Protein AF-A0A3A2Z175-F1 (afdb_monomer_lite)

InterPro domains:
  IPR036188 FAD/NAD(P)-binding domain superfamily [G3DSA:3.50.50.60] (1-99)
  IPR036188 FAD/NAD(P)-binding domain superfamily [SSF51905] (9-89)

Sequence (99 aa):
MDKHAKDWLFHQAPPDAEGRPEIDRSELRKILIEAVEPQNLKWDHHVSRITPRADGKYEVHFVNHGAFAVGDLIVGADGTWSKVRPLLTNTQPVYTGLT

Secondary structure (DSSP, 8-state):
--TTS--S---PPPTT-TT-----HHHHHHHHHHTS-GGG--TT--EEEEEE-TTS-EEEEETT-SPPEEES-----S-TT-SSGGGT--------S--

pLDDT: mean 88.45, std 13.11, range [52.75, 98.0]

Structure (mmCIF, N/CA/C/O backbone):
data_AF-A0A3A2Z175-F1
#
_entry.id   AF-A0A3A2Z175-F1
#
loop_
_atom_site.group_PDB
_atom_site.id
_atom_site.type_symbol
_atom_site.label_atom_id
_atom_site.label_alt_id
_atom_site.label_comp_id
_atom_site.label_asym_id
_atom_site.label_entity_id
_atom_site.label_seq_id
_atom_site.pdbx_PDB_ins_code
_atom_site.Cartn_x
_atom_site.Cartn_y
_atom_site.Cartn_z
_atom_site.occupancy
_atom_site.B_iso_or_equiv
_atom_site.auth_seq_id
_atom_site.auth_comp_id
_atom_site.auth_asym_id
_atom_site.auth_atom_id
_atom_site.pdbx_PDB_model_num
ATOM 1 N N . MET A 1 1 ? 16.082 -7.452 -12.347 1.00 52.75 1 MET A N 1
ATOM 2 C CA . MET A 1 1 ? 17.282 -7.058 -11.599 1.00 52.75 1 MET A CA 1
ATOM 3 C C . MET A 1 1 ? 17.251 -7.566 -10.163 1.00 52.75 1 MET A C 1
ATOM 5 O O . MET A 1 1 ? 16.304 -7.266 -9.441 1.00 52.75 1 MET A O 1
ATOM 9 N N . ASP A 1 2 ? 18.246 -8.354 -9.758 1.00 64.38 2 ASP A N 1
ATOM 10 C CA . ASP A 1 2 ? 18.491 -8.727 -8.359 1.00 64.38 2 ASP A CA 1
ATOM 11 C C . ASP A 1 2 ? 19.395 -7.702 -7.637 1.00 64.38 2 ASP A C 1
ATOM 13 O O . ASP A 1 2 ? 19.774 -6.668 -8.193 1.00 64.38 2 ASP A O 1
ATOM 17 N N . LYS A 1 3 ? 19.764 -7.990 -6.379 1.00 60.25 3 LYS A N 1
ATOM 18 C CA . LYS A 1 3 ? 20.650 -7.143 -5.553 1.00 60.25 3 LYS A CA 1
ATOM 19 C C . LYS A 1 3 ? 22.076 -6.973 -6.107 1.00 60.25 3 LYS A C 1
ATOM 21 O O . LYS A 1 3 ? 22.820 -6.141 -5.602 1.00 60.25 3 LYS A O 1
ATOM 26 N N . HIS A 1 4 ? 22.458 -7.762 -7.108 1.00 71.81 4 HIS A N 1
ATOM 27 C CA . HIS A 1 4 ? 23.728 -7.684 -7.830 1.00 71.81 4 HIS A CA 1
ATOM 28 C C . HIS A 1 4 ? 23.561 -7.057 -9.213 1.00 71.81 4 HIS A C 1
ATOM 30 O O . HIS A 1 4 ? 24.421 -7.234 -10.072 1.00 71.81 4 HIS A O 1
ATOM 36 N N . ALA A 1 5 ? 22.463 -6.329 -9.431 1.00 61.56 5 ALA A N 1
ATOM 37 C CA . ALA A 1 5 ? 22.137 -5.724 -10.709 1.00 61.56 5 ALA A CA 1
ATOM 38 C C . ALA A 1 5 ? 21.928 -6.752 -11.846 1.00 61.56 5 ALA A C 1
ATOM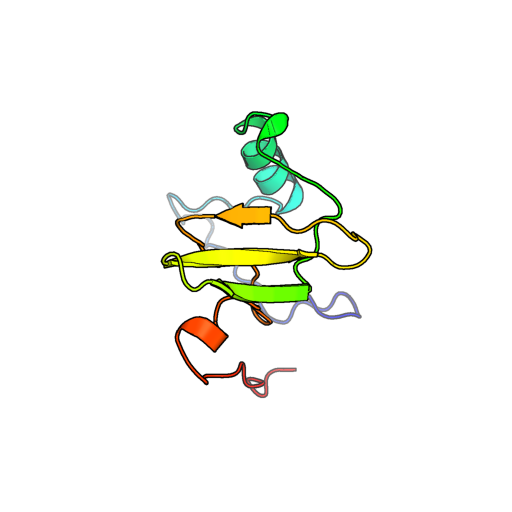 40 O O . ALA A 1 5 ? 21.933 -6.380 -13.016 1.00 61.56 5 ALA A O 1
ATOM 41 N N . LYS A 1 6 ? 21.725 -8.042 -11.534 1.00 66.88 6 LYS A N 1
ATOM 42 C CA . LYS A 1 6 ? 21.559 -9.080 -12.554 1.00 66.88 6 LYS A CA 1
ATOM 43 C C . LYS A 1 6 ? 20.116 -9.141 -13.027 1.00 66.88 6 LYS A C 1
ATOM 45 O O . LYS A 1 6 ? 19.187 -9.351 -12.242 1.00 66.88 6 LYS A O 1
ATOM 50 N N . ASP A 1 7 ? 19.921 -8.971 -14.325 1.00 59.53 7 ASP A N 1
ATOM 51 C CA . ASP A 1 7 ? 18.617 -9.110 -14.954 1.00 59.53 7 ASP A CA 1
AT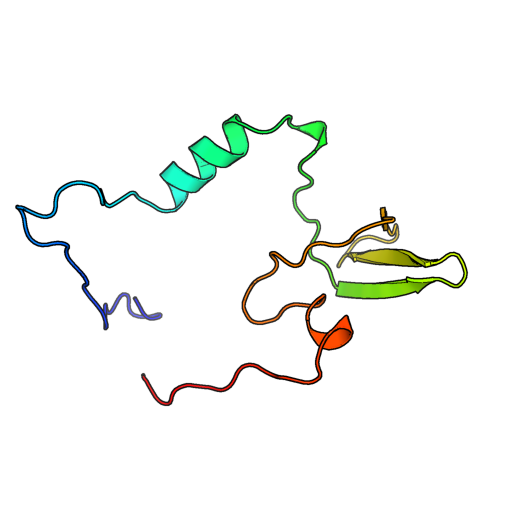OM 52 C C . ASP A 1 7 ? 18.347 -10.548 -15.370 1.00 59.53 7 ASP A C 1
ATOM 54 O O . ASP A 1 7 ? 18.987 -11.109 -16.253 1.00 59.53 7 ASP A O 1
ATOM 58 N N . TRP A 1 8 ? 17.366 -11.142 -14.700 1.00 58.00 8 TRP A N 1
ATOM 59 C CA . TRP A 1 8 ? 16.908 -12.508 -14.941 1.00 58.00 8 TRP A CA 1
ATOM 60 C C . TRP A 1 8 ? 15.780 -12.589 -15.975 1.00 58.00 8 TRP A C 1
ATOM 62 O O . TRP A 1 8 ? 15.493 -13.660 -16.498 1.00 58.00 8 TRP A O 1
ATOM 72 N N . LEU A 1 9 ? 15.151 -11.455 -16.286 1.00 56.41 9 LEU A N 1
ATOM 73 C CA . LEU A 1 9 ? 14.085 -11.355 -17.271 1.00 56.41 9 LEU A CA 1
ATOM 74 C C . LEU A 1 9 ? 14.249 -10.039 -18.034 1.00 56.41 9 LEU A C 1
ATOM 76 O O . LEU A 1 9 ? 13.838 -8.985 -17.555 1.00 56.41 9 LEU A O 1
ATOM 80 N N . PHE A 1 10 ? 14.862 -10.112 -19.213 1.00 60.03 10 PHE A N 1
ATOM 81 C CA . PHE A 1 10 ? 14.812 -9.045 -20.209 1.00 60.03 10 PHE A CA 1
ATOM 82 C C . PHE A 1 10 ? 13.649 -9.352 -21.149 1.00 60.03 10 PHE A C 1
ATOM 84 O O . PHE A 1 10 ? 13.770 -10.179 -22.050 1.00 60.03 10 PHE A O 1
ATOM 91 N N . HIS A 1 11 ? 12.498 -8.728 -20.910 1.00 60.94 11 HIS A N 1
ATOM 92 C CA . HIS A 1 11 ? 11.435 -8.691 -21.906 1.00 60.94 11 HIS A CA 1
ATOM 93 C C . HIS A 1 11 ? 11.607 -7.404 -22.704 1.00 60.94 11 HIS A C 1
ATOM 95 O O . HIS A 1 11 ? 11.080 -6.376 -22.301 1.00 60.94 11 HIS A O 1
ATOM 101 N N . GLN A 1 12 ? 12.385 -7.464 -23.785 1.00 61.91 12 GLN A N 1
ATOM 102 C CA . GLN A 1 12 ? 12.359 -6.419 -24.802 1.00 61.91 12 GLN A CA 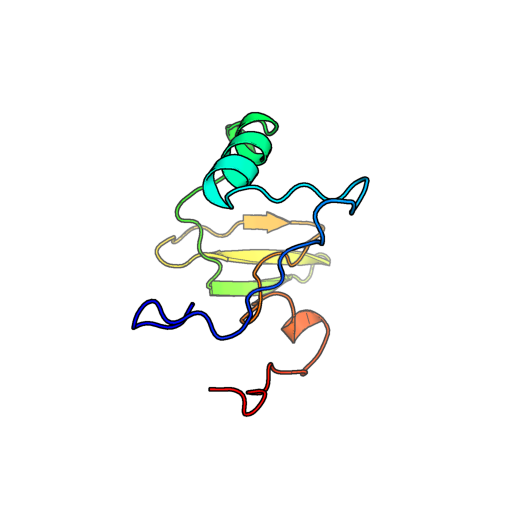1
ATOM 103 C C . GLN A 1 12 ? 11.197 -6.721 -25.734 1.00 61.91 12 GLN A C 1
ATOM 105 O O . GLN A 1 12 ? 11.119 -7.816 -26.304 1.00 61.91 12 GLN A O 1
ATOM 110 N N . ALA A 1 13 ? 10.287 -5.764 -25.876 1.00 62.12 13 ALA A N 1
ATOM 111 C CA . ALA A 1 13 ? 9.326 -5.826 -26.962 1.00 62.12 13 ALA A CA 1
ATOM 112 C C . ALA A 1 13 ? 10.108 -5.859 -28.294 1.00 62.12 13 ALA A C 1
ATOM 114 O O . ALA A 1 13 ? 11.113 -5.149 -28.422 1.00 62.12 13 ALA A O 1
ATOM 115 N N . PRO A 1 14 ? 9.724 -6.699 -29.271 1.00 68.00 14 PRO A N 1
ATOM 116 C CA . PRO A 1 14 ? 10.400 -6.696 -30.559 1.00 68.00 14 PRO A CA 1
ATOM 117 C C . PRO A 1 14 ? 10.292 -5.299 -31.208 1.00 68.00 14 PRO A C 1
ATOM 119 O O . PRO A 1 14 ? 9.370 -4.548 -30.886 1.00 68.00 14 PRO A O 1
ATOM 122 N N . PRO A 1 15 ? 11.230 -4.906 -32.089 1.00 64.44 15 PRO A N 1
ATOM 123 C CA . PRO A 1 15 ? 11.291 -3.545 -32.638 1.00 64.44 15 PRO A CA 1
ATOM 124 C C . PRO A 1 15 ? 10.021 -3.088 -33.378 1.00 64.44 15 PRO A C 1
ATOM 126 O O . PRO A 1 15 ? 9.819 -1.893 -33.568 1.00 64.44 15 PRO A O 1
ATOM 129 N N . ASP A 1 16 ? 9.186 -4.037 -33.801 1.00 70.88 16 ASP A N 1
ATOM 130 C CA . ASP A 1 16 ? 7.903 -3.861 -34.483 1.00 70.88 16 ASP A CA 1
ATOM 131 C C . ASP A 1 16 ? 6.687 -3.972 -33.545 1.00 70.88 16 ASP A C 1
ATOM 133 O O . ASP A 1 16 ? 5.546 -3.974 -34.005 1.00 70.88 16 ASP A O 1
ATOM 137 N N . ALA A 1 17 ? 6.897 -4.063 -32.229 1.00 67.75 17 ALA A N 1
ATOM 138 C CA . ALA A 1 17 ? 5.818 -4.088 -31.253 1.00 67.75 17 ALA A CA 1
ATOM 139 C C . ALA A 1 17 ? 5.098 -2.732 -31.202 1.00 67.75 17 ALA A C 1
ATOM 141 O O . ALA A 1 17 ? 5.437 -1.836 -30.426 1.00 67.75 17 ALA A O 1
ATOM 142 N N . GLU A 1 18 ? 4.061 -2.588 -32.021 1.00 70.25 18 GLU A N 1
ATOM 143 C CA . GLU A 1 18 ? 3.174 -1.434 -31.981 1.00 70.25 18 GLU A CA 1
ATOM 144 C C . GLU A 1 18 ? 2.422 -1.372 -30.634 1.00 70.25 18 GLU A C 1
ATOM 146 O O . GLU A 1 18 ? 1.822 -2.343 -30.168 1.00 70.25 18 GLU A O 1
ATOM 151 N N . GLY A 1 19 ? 2.441 -0.199 -29.989 1.00 67.69 19 GLY A N 1
ATOM 152 C CA . GLY A 1 19 ? 1.515 0.137 -28.899 1.00 67.69 19 GLY A CA 1
ATOM 153 C C . GLY A 1 19 ? 1.918 -0.240 -27.465 1.00 67.69 19 GLY A C 1
ATOM 154 O O . GLY A 1 19 ? 1.058 -0.184 -26.586 1.00 67.69 19 GLY A O 1
ATOM 155 N N . ARG A 1 20 ? 3.180 -0.603 -27.179 1.00 76.50 20 ARG A N 1
ATOM 156 C CA . ARG A 1 20 ? 3.665 -0.859 -25.797 1.00 76.50 20 ARG A CA 1
ATOM 157 C C . ARG A 1 20 ? 5.060 -0.272 -25.522 1.00 76.50 20 ARG A C 1
ATOM 159 O O . ARG A 1 20 ? 5.982 -1.032 -25.237 1.00 76.50 20 ARG A O 1
ATOM 166 N N . PRO A 1 21 ? 5.241 1.057 -25.620 1.00 82.62 21 PRO A N 1
ATOM 167 C CA . PRO A 1 21 ? 6.539 1.669 -25.362 1.00 82.62 21 PRO A CA 1
ATOM 168 C C . PRO A 1 21 ? 6.978 1.430 -23.912 1.00 82.62 21 PRO A C 1
ATOM 170 O O . PRO A 1 21 ? 6.198 1.612 -22.973 1.00 82.62 21 PRO A O 1
ATOM 173 N N . GLU A 1 22 ? 8.234 1.028 -23.735 1.00 85.62 22 GLU A N 1
ATOM 174 C CA . GLU A 1 22 ? 8.862 0.946 -22.419 1.00 85.62 22 GLU A CA 1
ATOM 175 C C . GLU A 1 22 ? 9.094 2.358 -21.860 1.00 85.62 22 GLU A C 1
ATOM 177 O O . GLU A 1 22 ? 9.430 3.290 -22.591 1.00 85.62 22 GLU A O 1
ATOM 182 N N . ILE A 1 23 ? 8.917 2.521 -20.549 1.00 88.62 23 ILE A N 1
ATOM 183 C CA . ILE A 1 23 ? 9.174 3.774 -19.837 1.00 88.62 23 ILE A CA 1
ATOM 184 C C . ILE A 1 23 ? 9.848 3.472 -18.503 1.00 88.62 23 ILE A C 1
ATOM 186 O O . ILE A 1 23 ? 9.531 2.482 -17.834 1.00 88.62 23 ILE A O 1
ATOM 190 N N . ASP A 1 24 ? 10.764 4.348 -18.098 1.00 91.31 24 ASP A N 1
ATOM 191 C CA . ASP A 1 24 ? 11.358 4.271 -16.774 1.00 91.31 24 ASP A CA 1
ATOM 192 C C . ASP A 1 24 ? 10.291 4.441 -15.676 1.00 91.31 24 ASP A C 1
ATOM 194 O O . ASP A 1 24 ? 9.370 5.258 -15.762 1.00 91.31 24 ASP A O 1
ATOM 198 N N . ARG A 1 25 ? 10.414 3.659 -14.599 1.00 93.69 25 ARG A N 1
ATOM 199 C CA . ARG A 1 25 ? 9.429 3.667 -13.508 1.00 93.69 25 ARG A CA 1
ATOM 200 C C . ARG A 1 25 ? 9.379 4.999 -12.768 1.00 93.69 25 ARG A C 1
ATOM 202 O O . ARG A 1 25 ? 8.329 5.330 -12.220 1.00 93.69 25 ARG A O 1
ATOM 209 N N . SER A 1 26 ? 10.498 5.714 -12.670 1.00 95.56 26 SER A N 1
ATOM 210 C CA . SER A 1 26 ? 10.541 7.031 -12.035 1.00 95.56 26 SER A CA 1
ATOM 211 C C . SER A 1 26 ? 9.853 8.083 -12.904 1.00 95.56 26 SER A C 1
ATOM 213 O O . SER A 1 26 ? 9.045 8.842 -12.369 1.00 95.56 26 SER A O 1
ATOM 215 N N . GLU A 1 27 ? 10.038 8.031 -14.225 1.00 96.50 27 GLU A N 1
ATOM 216 C CA . GLU A 1 27 ? 9.342 8.907 -15.177 1.00 96.50 27 GLU A CA 1
ATOM 217 C C . GLU A 1 27 ? 7.829 8.658 -15.182 1.00 96.50 27 GLU A C 1
ATOM 219 O O . GLU A 1 27 ? 7.044 9.591 -15.012 1.00 96.50 27 GLU A O 1
ATOM 224 N N . LEU A 1 28 ? 7.391 7.396 -15.260 1.00 95.88 28 LEU A N 1
ATOM 225 C CA . LEU A 1 28 ? 5.962 7.072 -15.174 1.00 95.88 28 LEU A CA 1
ATOM 226 C C . LEU A 1 28 ? 5.351 7.536 -13.844 1.00 95.88 28 LEU A C 1
ATOM 228 O O . LEU A 1 28 ? 4.258 8.100 -13.814 1.00 95.88 28 LEU A O 1
ATOM 232 N N . ARG A 1 29 ? 6.057 7.319 -12.728 1.00 96.56 29 ARG A N 1
ATOM 233 C CA . ARG A 1 29 ? 5.598 7.763 -11.407 1.00 96.56 29 ARG A CA 1
ATOM 234 C C . ARG A 1 29 ? 5.465 9.281 -11.344 1.00 96.56 29 ARG A C 1
ATOM 236 O O . ARG A 1 29 ? 4.498 9.763 -10.766 1.00 96.56 29 ARG A O 1
ATOM 243 N N . LYS A 1 30 ? 6.414 10.015 -11.923 1.00 97.44 30 LYS A N 1
ATOM 244 C CA . LYS A 1 30 ? 6.381 11.475 -11.982 1.00 97.44 30 LYS A CA 1
ATOM 245 C C . LYS A 1 30 ? 5.133 11.964 -12.717 1.00 97.44 30 LYS A C 1
ATOM 247 O O . LYS A 1 30 ? 4.380 12.729 -12.127 1.00 97.44 30 LYS A O 1
ATOM 252 N N . ILE A 1 31 ? 4.857 11.432 -13.911 1.00 97.62 31 ILE A N 1
ATOM 253 C CA . ILE A 1 31 ? 3.650 11.767 -14.690 1.00 97.62 31 ILE A CA 1
ATOM 254 C C . ILE A 1 31 ? 2.378 11.542 -13.859 1.00 97.62 31 ILE A C 1
ATOM 256 O O . ILE A 1 31 ? 1.493 12.394 -13.826 1.00 97.62 31 ILE A O 1
ATOM 260 N N . LEU A 1 32 ? 2.286 10.409 -13.153 1.00 97.25 32 LEU A N 1
ATOM 261 C CA . LEU A 1 32 ? 1.117 10.092 -12.326 1.00 97.25 32 LEU A CA 1
ATOM 262 C C . LEU A 1 32 ? 0.977 11.013 -11.107 1.00 97.25 32 LEU A C 1
ATOM 264 O O . LEU A 1 32 ? -0.137 11.404 -10.779 1.00 97.25 32 LEU A O 1
ATOM 268 N N . ILE A 1 33 ? 2.078 11.357 -10.432 1.00 97.38 33 ILE A N 1
ATOM 269 C CA . ILE A 1 33 ? 2.056 12.284 -9.289 1.00 97.38 33 ILE A CA 1
ATOM 270 C C . ILE A 1 33 ? 1.650 13.687 -9.748 1.00 97.38 33 ILE A C 1
ATOM 272 O O . ILE A 1 33 ? 0.841 14.325 -9.085 1.00 97.38 33 ILE A O 1
ATOM 276 N N . GLU A 1 34 ? 2.181 14.154 -10.880 1.00 97.50 34 GLU A N 1
ATOM 277 C CA . GLU A 1 34 ? 1.876 15.475 -11.444 1.00 97.50 34 GLU A CA 1
ATOM 278 C C . GLU A 1 34 ? 0.404 15.613 -11.868 1.00 97.50 34 GLU A C 1
ATOM 280 O O . GLU A 1 34 ? -0.128 16.720 -11.889 1.00 97.50 34 GLU A O 1
ATOM 285 N N . ALA A 1 35 ? -0.276 14.498 -12.154 1.00 97.81 35 ALA A N 1
ATOM 286 C CA . ALA A 1 35 ? -1.698 14.471 -12.489 1.00 97.81 35 ALA A CA 1
ATOM 287 C C . ALA A 1 35 ? -2.640 14.523 -11.267 1.00 97.81 35 ALA A C 1
ATOM 289 O O . ALA A 1 35 ? -3.856 14.617 -11.441 1.00 97.81 35 ALA A O 1
ATOM 290 N N . VAL A 1 36 ? -2.117 14.436 -10.038 1.00 97.00 36 VAL A N 1
ATOM 291 C CA . VAL A 1 36 ? -2.911 14.383 -8.801 1.00 97.00 36 VAL A CA 1
ATOM 292 C C . VAL A 1 36 ? -2.724 15.668 -7.998 1.00 97.00 36 VAL A C 1
ATOM 294 O O . VAL A 1 36 ? -1.613 16.163 -7.830 1.00 97.00 36 VAL A O 1
ATOM 297 N N . GLU A 1 37 ? -3.815 16.204 -7.443 1.00 97.81 37 GLU A N 1
ATOM 298 C CA . GLU A 1 37 ? -3.733 17.355 -6.539 1.00 97.81 37 GLU A CA 1
ATOM 299 C C . GLU A 1 37 ? -2.864 17.024 -5.308 1.00 97.81 37 GLU A C 1
ATOM 301 O O . GLU A 1 37 ? -3.133 16.022 -4.633 1.00 97.81 37 GLU A O 1
ATOM 306 N N . PRO A 1 38 ? -1.877 17.866 -4.939 1.00 95.38 38 PRO A N 1
ATOM 307 C CA . PRO A 1 38 ? -0.919 17.544 -3.877 1.00 95.38 38 PRO A CA 1
ATOM 308 C C . PRO A 1 38 ? -1.552 17.189 -2.524 1.00 95.38 38 PRO A C 1
ATOM 310 O O . PRO A 1 38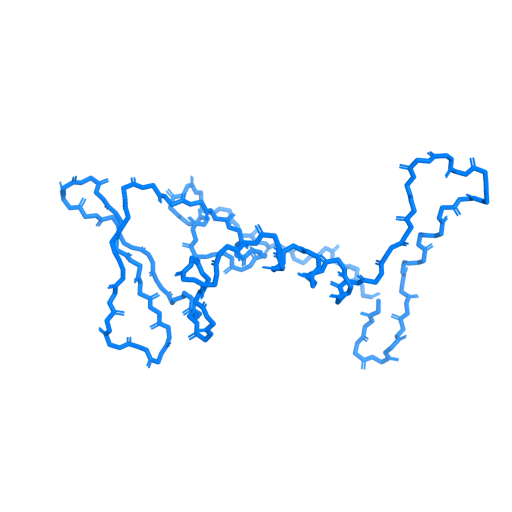 ? -1.038 16.338 -1.807 1.00 95.38 38 PRO A O 1
ATOM 313 N N . GLN A 1 39 ? -2.694 17.794 -2.182 1.00 96.06 39 GLN A N 1
ATOM 314 C CA . GLN A 1 39 ? -3.431 17.508 -0.942 1.00 96.06 39 GLN A CA 1
ATOM 315 C C . GLN A 1 39 ? -3.973 16.074 -0.838 1.00 96.06 39 GLN A C 1
ATOM 317 O O . GLN A 1 39 ? -4.198 15.584 0.270 1.00 96.06 39 GLN A O 1
ATOM 322 N N . ASN A 1 40 ? -4.165 15.399 -1.973 1.00 95.50 40 ASN A N 1
ATOM 323 C CA . ASN A 1 40 ? -4.680 14.033 -2.032 1.00 95.50 40 ASN A CA 1
ATOM 324 C C . ASN A 1 40 ? -3.573 12.987 -1.866 1.00 95.50 40 ASN A C 1
ATOM 326 O O . ASN A 1 40 ? -3.862 11.792 -1.797 1.00 95.50 40 ASN A O 1
ATOM 330 N N . LEU A 1 41 ? -2.310 13.415 -1.777 1.00 95.31 41 LEU A N 1
ATOM 331 C CA . LEU A 1 41 ? -1.168 12.528 -1.651 1.00 95.31 41 LEU A CA 1
ATOM 332 C C . LEU A 1 41 ? -0.404 12.819 -0.357 1.00 95.31 41 LEU A C 1
ATOM 334 O O . LEU A 1 41 ? 0.124 13.906 -0.137 1.00 95.31 41 LEU A O 1
ATOM 338 N N . LYS A 1 42 ? -0.315 11.804 0.506 1.00 94.12 42 LYS A N 1
ATOM 339 C CA . LYS A 1 42 ? 0.437 11.874 1.760 1.00 94.12 42 LYS A CA 1
ATOM 340 C C . LYS A 1 42 ? 1.666 10.976 1.697 1.00 94.12 42 LYS A C 1
ATOM 342 O O . LYS A 1 42 ? 1.556 9.753 1.658 1.00 94.12 42 LYS A O 1
ATOM 347 N N . TRP A 1 43 ? 2.841 11.597 1.701 1.00 94.62 43 TRP A N 1
ATOM 348 C CA . TRP A 1 43 ? 4.125 10.904 1.815 1.00 94.62 43 TRP A CA 1
ATOM 349 C C . TRP A 1 43 ? 4.394 10.465 3.253 1.00 94.62 43 TRP A C 1
ATOM 351 O O . TRP A 1 43 ? 3.782 10.984 4.180 1.00 94.62 43 TRP A O 1
ATOM 361 N N . ASP A 1 44 ? 5.310 9.513 3.442 1.00 94.19 44 ASP A N 1
ATOM 362 C CA . ASP A 1 44 ? 5.675 8.974 4.764 1.00 94.19 44 ASP A CA 1
ATOM 363 C C . ASP A 1 44 ? 4.502 8.328 5.537 1.00 94.19 44 ASP A C 1
ATOM 365 O O . ASP A 1 44 ? 4.531 8.177 6.749 1.00 94.19 44 ASP A O 1
ATOM 369 N N . HIS A 1 45 ? 3.440 7.912 4.841 1.00 95.12 45 HIS A N 1
ATOM 370 C CA . HIS A 1 45 ? 2.254 7.283 5.438 1.00 95.12 45 HIS A CA 1
ATOM 371 C C . HIS A 1 45 ? 2.238 5.773 5.171 1.00 95.12 45 HIS A C 1
ATOM 373 O O . HIS A 1 45 ? 1.376 5.246 4.467 1.00 95.12 45 HIS A O 1
ATOM 379 N N . HIS A 1 46 ? 3.216 5.048 5.718 1.00 95.00 46 HIS A N 1
ATOM 380 C CA . HIS A 1 46 ? 3.254 3.592 5.577 1.00 95.00 46 HIS A CA 1
ATOM 381 C C . HIS A 1 46 ? 2.163 2.936 6.432 1.00 95.00 46 HIS A C 1
ATOM 383 O O . HIS A 1 46 ? 2.182 3.059 7.652 1.00 95.00 46 HIS A O 1
ATOM 389 N N . VAL A 1 47 ? 1.218 2.222 5.818 1.00 96.81 47 VAL A N 1
ATOM 390 C CA . VAL A 1 47 ? 0.109 1.577 6.539 1.00 96.81 47 VAL A CA 1
ATOM 391 C C . VAL A 1 47 ? 0.618 0.422 7.406 1.00 96.81 47 VAL A C 1
ATOM 393 O O . VAL A 1 47 ? 1.220 -0.527 6.907 1.00 96.81 47 VAL A O 1
ATOM 396 N N . SER A 1 48 ? 0.333 0.471 8.708 1.00 96.50 48 SER A N 1
ATOM 397 C CA . SER A 1 48 ? 0.682 -0.587 9.665 1.00 96.50 48 SER A CA 1
ATOM 398 C C . SER A 1 48 ? -0.459 -1.584 9.866 1.00 96.50 48 SER A C 1
ATOM 400 O O . SER A 1 48 ? -0.224 -2.793 9.935 1.00 96.50 48 SER A O 1
ATOM 402 N N . ARG A 1 49 ? -1.697 -1.085 9.945 1.00 95.81 49 ARG A N 1
ATOM 403 C CA . ARG A 1 49 ? -2.898 -1.874 10.236 1.00 95.81 49 ARG A CA 1
ATOM 404 C C . ARG A 1 49 ? -4.143 -1.190 9.685 1.00 95.81 49 ARG A C 1
ATOM 406 O O . ARG A 1 49 ? -4.237 0.033 9.712 1.00 95.81 49 ARG A O 1
ATOM 413 N N . ILE A 1 50 ? -5.114 -1.993 9.262 1.00 97.69 50 ILE A N 1
ATOM 414 C CA . ILE A 1 50 ? -6.456 -1.533 8.902 1.00 97.69 50 ILE A CA 1
ATOM 415 C C . ILE A 1 50 ? -7.463 -2.333 9.724 1.00 97.69 50 ILE A C 1
ATOM 417 O O . ILE A 1 50 ? -7.358 -3.558 9.793 1.00 97.69 50 ILE A O 1
ATOM 421 N N . THR A 1 51 ? -8.408 -1.652 10.364 1.00 96.12 51 THR A N 1
ATOM 422 C CA . THR A 1 51 ? -9.430 -2.281 11.211 1.00 96.12 51 THR A CA 1
ATOM 423 C C . THR A 1 51 ? -10.829 -1.819 10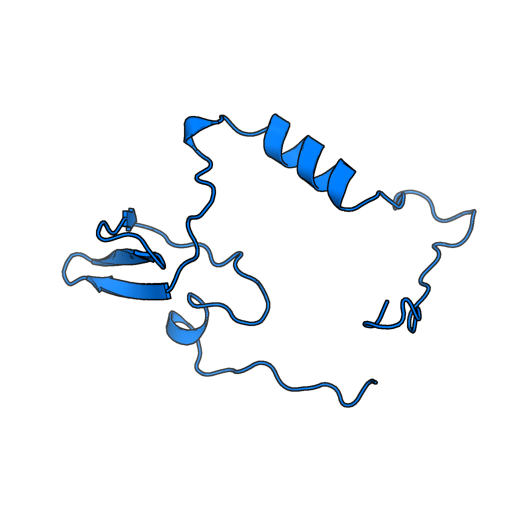.817 1.00 96.12 51 THR A C 1
ATOM 425 O O . THR A 1 51 ? -11.047 -0.610 10.706 1.00 96.12 51 THR A O 1
ATOM 428 N N . PRO A 1 52 ? -11.792 -2.739 10.624 1.00 95.94 52 PRO A N 1
ATOM 429 C CA . PRO A 1 52 ? -13.187 -2.362 10.453 1.00 95.94 52 PRO A CA 1
ATOM 430 C C . PRO A 1 52 ? -13.727 -1.758 11.752 1.00 95.94 52 PRO A C 1
ATOM 432 O O . PRO A 1 52 ? -13.338 -2.150 12.855 1.00 95.94 52 PRO A O 1
ATOM 435 N N . ARG A 1 53 ? -14.638 -0.804 11.612 1.00 95.81 53 ARG A N 1
ATOM 436 C CA . ARG A 1 53 ? -15.326 -0.123 12.706 1.00 95.81 53 ARG A CA 1
ATOM 437 C C . ARG A 1 53 ? -16.784 -0.573 12.771 1.00 95.81 53 ARG A C 1
ATOM 439 O O . ARG A 1 53 ? -17.347 -1.063 11.795 1.00 95.81 53 ARG A O 1
ATOM 446 N N . ALA A 1 54 ? -17.416 -0.369 13.926 1.00 95.88 54 ALA A N 1
ATOM 447 C CA . ALA A 1 54 ? -18.822 -0.724 14.136 1.00 95.88 54 ALA A CA 1
ATOM 448 C C . ALA A 1 54 ? -19.795 0.092 13.260 1.00 95.88 54 ALA A C 1
ATOM 450 O O . ALA A 1 54 ? -20.897 -0.365 12.979 1.00 95.88 54 ALA A O 1
ATOM 451 N N . ASP A 1 55 ? -19.378 1.280 12.811 1.00 96.12 55 ASP A N 1
ATOM 452 C CA . ASP A 1 55 ? -20.131 2.170 11.917 1.00 96.12 55 ASP A CA 1
ATOM 453 C C . ASP A 1 55 ? -20.014 1.781 10.427 1.00 96.12 55 ASP A C 1
ATOM 455 O O . ASP A 1 55 ? -20.492 2.511 9.562 1.00 96.12 55 ASP A O 1
ATOM 459 N N . GLY A 1 56 ? -19.383 0.643 10.114 1.00 95.25 56 GLY A N 1
ATOM 460 C CA . GLY A 1 56 ? -19.177 0.162 8.746 1.00 95.25 56 GLY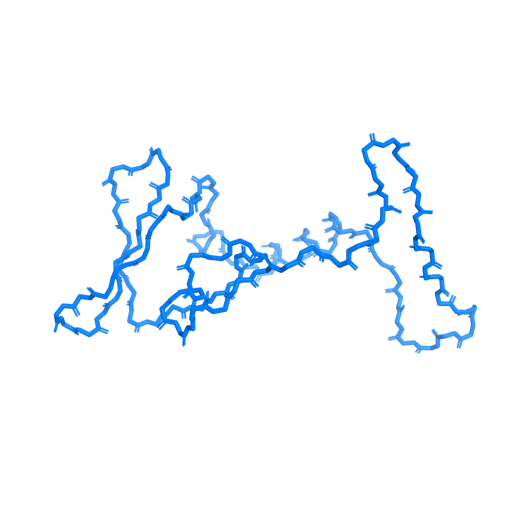 A CA 1
ATOM 461 C C . GLY A 1 56 ? -17.999 0.811 8.013 1.00 95.25 56 GLY A C 1
ATOM 462 O O . GLY A 1 56 ? -17.737 0.452 6.867 1.00 95.25 56 GLY A O 1
ATOM 463 N N . LYS A 1 57 ? -17.271 1.733 8.657 1.00 97.69 57 LYS A N 1
ATOM 464 C CA . LYS A 1 57 ? -16.068 2.367 8.099 1.00 97.69 57 LYS A CA 1
ATOM 465 C C . LYS A 1 57 ? -14.806 1.572 8.432 1.00 97.69 57 LYS A C 1
ATOM 467 O O . LYS A 1 57 ? -14.829 0.603 9.191 1.00 97.69 57 LYS A O 1
ATOM 472 N N . TYR A 1 58 ? -13.673 2.032 7.913 1.00 98.00 58 TYR A N 1
ATOM 473 C CA . TYR A 1 58 ? -12.354 1.476 8.194 1.00 98.00 58 TYR A CA 1
ATOM 474 C C . TYR A 1 58 ? -11.451 2.514 8.837 1.00 98.00 58 TYR A C 1
ATOM 476 O O . TYR A 1 58 ? -11.376 3.654 8.386 1.00 98.00 58 TYR A O 1
ATOM 484 N N . GLU A 1 59 ? -10.735 2.090 9.868 1.00 97.62 59 GLU A N 1
ATOM 485 C CA . GLU A 1 59 ? -9.658 2.844 10.490 1.00 97.62 59 GLU A CA 1
ATOM 486 C C . GLU A 1 59 ? -8.313 2.382 9.926 1.00 97.62 59 GLU A C 1
ATOM 488 O O . GLU A 1 59 ? -8.022 1.185 9.904 1.00 97.62 59 GLU A O 1
ATOM 493 N N . VAL A 1 60 ? -7.501 3.326 9.454 1.00 97.94 60 VAL A N 1
ATOM 494 C CA . VAL A 1 60 ? -6.186 3.084 8.852 1.00 97.94 60 VAL A CA 1
ATOM 495 C C . VAL A 1 60 ? -5.120 3.683 9.756 1.00 97.94 60 VAL A C 1
ATOM 497 O O . VAL A 1 60 ? -5.051 4.900 9.932 1.00 97.94 60 VAL A O 1
ATOM 500 N N . HIS A 1 61 ? -4.273 2.823 10.311 1.00 97.38 61 HIS A N 1
ATOM 501 C CA . HIS A 1 61 ? -3.125 3.219 11.113 1.00 97.38 61 HIS A CA 1
ATOM 502 C C . HIS A 1 61 ? -1.863 3.248 10.260 1.00 97.38 61 HIS A C 1
ATOM 504 O O . HIS A 1 61 ? -1.662 2.392 9.392 1.00 97.38 61 HIS A O 1
ATOM 510 N N . PHE A 1 62 ? -0.976 4.189 10.567 1.00 96.81 62 PHE A N 1
ATOM 511 C CA . PHE A 1 62 ? 0.294 4.355 9.875 1.00 96.81 62 PHE A CA 1
ATOM 512 C C . PHE A 1 62 ? 1.462 4.128 10.837 1.00 96.81 62 PHE A C 1
ATOM 514 O O . PHE A 1 62 ? 1.354 4.338 12.044 1.00 96.81 62 PHE A O 1
ATOM 521 N N . VAL A 1 63 ? 2.585 3.652 10.312 1.00 95.81 63 VAL A N 1
ATOM 522 C CA . VAL A 1 63 ? 3.841 3.543 11.056 1.00 95.81 63 VAL A CA 1
ATOM 523 C C . VAL A 1 63 ? 4.340 4.943 11.390 1.00 95.81 63 VAL A C 1
ATOM 525 O O . VAL A 1 63 ? 4.273 5.826 10.547 1.00 95.81 63 VAL A O 1
ATOM 528 N N . ASN A 1 64 ? 4.855 5.129 12.606 1.00 90.31 64 ASN A N 1
ATOM 529 C CA . ASN A 1 64 ? 5.411 6.392 13.111 1.00 90.31 64 ASN A CA 1
ATOM 530 C C . ASN A 1 64 ? 4.417 7.563 13.230 1.00 90.31 64 ASN A C 1
ATOM 532 O O . ASN A 1 64 ? 4.833 8.668 13.567 1.00 90.31 64 ASN A O 1
ATOM 536 N N . HIS A 1 65 ? 3.113 7.328 13.050 1.00 88.25 65 HIS A N 1
ATOM 537 C CA . HIS A 1 65 ? 2.071 8.339 13.242 1.00 88.25 65 HIS A CA 1
ATOM 538 C C . HIS A 1 65 ? 1.106 7.905 14.344 1.00 88.25 65 HIS A C 1
ATOM 540 O O . HIS A 1 65 ? 0.618 6.777 14.348 1.00 88.25 65 HIS A O 1
ATOM 546 N N . GLY A 1 66 ? 0.808 8.808 15.283 1.00 86.88 66 GLY A N 1
ATOM 547 C CA . GLY A 1 66 ? -0.189 8.558 16.332 1.00 86.88 66 GLY A CA 1
ATOM 548 C C . GLY A 1 66 ? -1.636 8.709 15.849 1.00 86.88 66 GLY A C 1
ATOM 549 O O . GLY A 1 66 ? -2.548 8.136 16.439 1.00 86.88 66 GLY A O 1
ATOM 550 N N . ALA A 1 67 ? -1.848 9.468 14.771 1.00 90.81 67 ALA A N 1
ATOM 551 C CA . ALA A 1 67 ? -3.162 9.675 14.178 1.00 90.81 67 ALA A CA 1
ATOM 552 C C . ALA A 1 67 ? -3.497 8.573 13.161 1.00 90.81 67 ALA A C 1
ATOM 554 O O . ALA A 1 67 ? -2.646 8.147 12.378 1.00 90.81 67 ALA A O 1
ATOM 555 N N . PHE A 1 68 ? -4.761 8.151 13.149 1.00 94.88 68 PHE A N 1
ATOM 556 C CA . PHE A 1 68 ? -5.331 7.272 12.131 1.00 94.88 68 PHE A CA 1
ATOM 557 C C . PHE A 1 68 ? -6.180 8.072 11.135 1.00 94.88 68 PHE A C 1
ATOM 559 O O . PHE A 1 68 ? -6.644 9.174 11.432 1.00 94.88 68 PHE A O 1
ATOM 566 N N . ALA A 1 69 ? -6.409 7.501 9.955 1.00 96.69 69 ALA A N 1
ATOM 567 C CA . ALA A 1 69 ? -7.413 7.985 9.010 1.00 96.69 69 ALA A CA 1
ATOM 568 C C . ALA A 1 69 ? -8.668 7.106 9.071 1.00 96.69 69 ALA A C 1
ATOM 570 O O . ALA A 1 69 ? -8.584 5.927 9.412 1.00 96.69 69 ALA A O 1
ATOM 571 N N . VAL A 1 70 ? -9.824 7.669 8.718 1.00 97.75 70 VAL A N 1
ATOM 572 C CA . VAL A 1 70 ? -11.081 6.921 8.584 1.00 97.75 70 VAL A CA 1
ATOM 573 C C . VAL A 1 70 ? -11.572 7.037 7.150 1.00 97.75 70 VAL A C 1
ATOM 575 O O . VAL A 1 70 ? -11.598 8.138 6.604 1.00 97.75 70 VAL A O 1
ATOM 578 N N . GLY A 1 71 ? -11.964 5.913 6.553 1.00 96.69 71 GLY A N 1
ATOM 579 C CA . GLY A 1 71 ? -12.519 5.870 5.203 1.00 96.69 71 GLY A CA 1
ATOM 580 C C . GLY A 1 71 ? -13.741 4.964 5.112 1.00 96.69 71 GLY A C 1
ATOM 581 O O . GLY A 1 71 ? -13.795 3.914 5.750 1.00 96.69 71 GLY A O 1
ATOM 582 N N . ASP A 1 72 ? -14.716 5.374 4.304 1.00 97.69 72 ASP A N 1
ATOM 583 C CA . ASP A 1 72 ? -15.900 4.568 3.982 1.00 97.69 72 ASP A CA 1
ATOM 584 C C . ASP A 1 72 ? -15.572 3.442 2.981 1.00 97.69 72 ASP A C 1
ATOM 586 O O . ASP A 1 72 ? -16.196 2.385 2.999 1.00 97.69 72 ASP A O 1
ATOM 590 N N . LEU A 1 73 ? -14.552 3.646 2.138 1.00 96.31 73 LEU A N 1
ATOM 591 C CA . LEU A 1 73 ? -14.039 2.679 1.165 1.00 96.31 73 LEU A CA 1
ATOM 592 C C . LEU A 1 73 ? -12.510 2.626 1.227 1.00 96.31 73 LEU A C 1
ATOM 594 O O . LEU A 1 73 ? -11.849 3.663 1.262 1.00 96.31 73 LEU A O 1
ATOM 598 N N . ILE A 1 74 ? -11.953 1.414 1.172 1.00 97.00 74 ILE A N 1
ATOM 599 C CA . ILE A 1 74 ? -10.510 1.170 1.108 1.00 97.00 74 ILE A CA 1
ATOM 600 C C . ILE A 1 74 ? -10.181 0.403 -0.172 1.00 97.00 74 ILE A C 1
ATOM 602 O O . ILE A 1 74 ? -10.736 -0.665 -0.425 1.00 97.00 74 ILE A O 1
ATOM 606 N N . VAL A 1 75 ? -9.238 0.930 -0.954 1.00 97.12 75 VAL A N 1
ATOM 607 C CA . VAL A 1 75 ? -8.689 0.269 -2.145 1.00 97.12 75 VAL A CA 1
ATOM 608 C C . VAL A 1 75 ? -7.241 -0.129 -1.861 1.00 97.12 75 VAL A C 1
ATOM 610 O O . VAL A 1 75 ? -6.402 0.719 -1.563 1.00 97.12 75 VAL A O 1
ATOM 613 N N . GLY A 1 76 ? -6.943 -1.428 -1.937 1.00 96.06 76 GLY A N 1
ATOM 614 C CA . GLY A 1 76 ? -5.599 -1.964 -1.707 1.00 96.06 76 GLY A CA 1
ATOM 615 C C . GLY A 1 76 ? -4.705 -1.848 -2.936 1.00 96.06 76 GLY A C 1
ATOM 616 O O . GLY A 1 76 ? -4.785 -2.678 -3.836 1.00 96.06 76 GLY A O 1
ATOM 617 N N . ALA A 1 77 ? -3.832 -0.842 -2.945 1.00 96.31 77 ALA A N 1
ATOM 618 C CA . ALA A 1 77 ? -2.770 -0.652 -3.940 1.00 96.31 77 ALA A CA 1
ATOM 619 C C . ALA A 1 77 ? -1.362 -0.744 -3.307 1.00 96.31 77 ALA A C 1
ATOM 621 O O . ALA A 1 77 ? -0.407 -0.131 -3.773 1.00 96.31 77 ALA A O 1
ATOM 622 N N . ASP A 1 78 ? -1.233 -1.508 -2.220 1.00 95.25 78 ASP A N 1
ATOM 623 C CA . ASP A 1 78 ? -0.061 -1.602 -1.337 1.00 95.25 78 ASP A CA 1
ATOM 624 C C . ASP A 1 78 ? 0.856 -2.813 -1.628 1.00 95.25 78 ASP A C 1
ATOM 626 O O . ASP A 1 78 ? 1.745 -3.157 -0.846 1.00 95.25 78 ASP A O 1
ATOM 630 N N . GLY A 1 79 ? 0.680 -3.440 -2.794 1.00 94.50 79 GLY A N 1
ATOM 631 C CA . GLY A 1 79 ? 1.604 -4.430 -3.348 1.00 94.50 79 GLY A CA 1
ATOM 632 C C . GLY A 1 79 ? 1.606 -5.792 -2.642 1.00 94.50 79 GLY A C 1
ATOM 633 O O . GLY A 1 79 ? 0.642 -6.211 -2.002 1.00 94.50 79 GLY A O 1
ATOM 634 N N . THR A 1 80 ? 2.706 -6.534 -2.800 1.00 94.81 80 THR A N 1
ATOM 635 C CA . THR A 1 80 ? 2.804 -7.958 -2.427 1.00 94.81 80 THR A CA 1
ATOM 636 C C . THR A 1 80 ? 2.469 -8.234 -0.960 1.00 94.81 80 THR A C 1
ATOM 638 O O . THR A 1 80 ? 1.784 -9.214 -0.662 1.00 94.81 80 THR A O 1
ATOM 641 N N . TRP A 1 81 ? 2.890 -7.367 -0.038 1.00 94.12 81 TRP A N 1
ATOM 642 C CA . TRP A 1 81 ? 2.736 -7.546 1.415 1.00 94.12 81 TRP A CA 1
ATOM 643 C C . TRP A 1 81 ? 1.583 -6.726 2.009 1.00 94.12 81 TRP A C 1
ATOM 645 O O . TRP A 1 81 ? 1.669 -6.250 3.143 1.00 94.12 81 TRP A O 1
ATOM 655 N N . SER A 1 82 ? 0.511 -6.594 1.224 1.00 96.50 82 SER A N 1
ATOM 656 C CA . SER A 1 82 ? -0.680 -5.803 1.528 1.00 96.50 82 SER A CA 1
ATOM 657 C C . SER A 1 82 ? -1.249 -6.010 2.938 1.00 96.50 82 SER A C 1
ATOM 659 O O . SER A 1 82 ? -1.375 -7.144 3.413 1.00 96.50 82 SER A O 1
ATOM 661 N N . LYS A 1 83 ? -1.656 -4.906 3.574 1.00 96.69 83 LYS A N 1
ATOM 662 C CA . LYS A 1 83 ? -2.457 -4.870 4.809 1.00 96.69 83 LYS A CA 1
ATOM 663 C C . LYS A 1 83 ? -3.959 -4.868 4.536 1.00 96.69 83 LYS A C 1
ATOM 665 O O . LYS A 1 83 ? -4.725 -5.175 5.443 1.00 96.69 83 LYS A O 1
ATOM 670 N N . VAL A 1 84 ? -4.375 -4.579 3.302 1.00 96.81 84 VAL A N 1
ATOM 671 C CA . VAL A 1 84 ? -5.777 -4.678 2.868 1.00 96.81 84 VAL A CA 1
ATOM 672 C C . VAL A 1 84 ? -6.168 -6.131 2.599 1.00 96.81 84 VAL A C 1
ATOM 674 O O . VAL A 1 84 ? -7.241 -6.560 3.014 1.00 96.81 84 VAL A O 1
ATOM 677 N N . ARG A 1 85 ? -5.301 -6.921 1.946 1.00 96.69 85 ARG A N 1
ATOM 678 C CA . ARG A 1 85 ? -5.622 -8.296 1.513 1.00 96.69 85 ARG A CA 1
ATOM 679 C C . ARG A 1 85 ? -6.207 -9.203 2.615 1.00 96.69 85 ARG A C 1
ATOM 681 O O . ARG A 1 85 ? -7.190 -9.876 2.306 1.00 96.69 85 ARG A O 1
ATOM 688 N N . PRO A 1 86 ? -5.701 -9.220 3.868 1.00 95.44 86 PRO A N 1
ATOM 689 C CA . PRO A 1 86 ? -6.265 -10.051 4.939 1.00 95.44 86 PRO A CA 1
ATOM 690 C C . PRO A 1 86 ? -7.727 -9.751 5.293 1.00 95.44 86 PRO A C 1
ATOM 692 O O . PRO A 1 86 ? -8.394 -10.609 5.858 1.00 95.44 86 PRO A O 1
ATOM 695 N N . LEU A 1 87 ? -8.240 -8.563 4.950 1.00 94.44 87 LEU A N 1
ATOM 696 C CA . LEU A 1 87 ? -9.656 -8.222 5.130 1.00 94.44 87 LEU A CA 1
ATOM 697 C C . LEU A 1 87 ? -10.565 -8.934 4.114 1.00 94.44 87 LEU A C 1
ATOM 699 O O . LEU A 1 87 ? -11.771 -9.009 4.322 1.00 94.44 87 LEU A O 1
ATOM 703 N N . LEU A 1 88 ? -9.994 -9.443 3.017 1.00 95.12 88 LEU A N 1
ATOM 704 C CA . LEU A 1 88 ? -10.712 -10.102 1.922 1.00 95.12 88 LEU A CA 1
ATOM 705 C C . LEU A 1 88 ? -10.420 -11.606 1.856 1.00 95.12 88 LEU A C 1
ATOM 707 O O . LEU A 1 88 ? -11.283 -12.396 1.484 1.00 95.12 88 LEU A O 1
ATOM 711 N N . THR A 1 89 ? -9.186 -12.017 2.161 1.00 96.44 89 THR A N 1
ATOM 712 C CA . THR A 1 89 ? -8.743 -13.409 2.038 1.00 96.44 89 THR A CA 1
ATOM 713 C C . THR A 1 89 ? -7.533 -13.711 2.919 1.00 96.44 89 THR A C 1
ATOM 715 O O . THR A 1 89 ? -6.640 -12.883 3.085 1.00 96.44 89 THR A O 1
ATOM 718 N N . ASN A 1 90 ? -7.442 -14.955 3.393 1.00 96.06 90 ASN A N 1
ATOM 719 C CA . ASN A 1 90 ? -6.277 -15.469 4.122 1.00 96.06 90 ASN A CA 1
ATOM 720 C C . ASN A 1 90 ? -5.097 -15.852 3.205 1.00 96.06 90 ASN A C 1
ATOM 722 O O . ASN A 1 90 ? -4.086 -16.362 3.685 1.00 96.06 90 ASN A O 1
ATOM 726 N N . THR A 1 91 ? -5.212 -15.635 1.891 1.00 96.56 91 THR A N 1
ATOM 727 C CA . THR A 1 91 ? -4.168 -15.979 0.914 1.00 96.56 91 THR A CA 1
ATOM 728 C C . THR A 1 91 ? -2.892 -15.171 1.155 1.00 96.56 91 THR A C 1
ATOM 730 O O . THR A 1 91 ? -2.924 -13.939 1.259 1.00 96.56 91 THR A O 1
ATOM 733 N N . GLN A 1 92 ? -1.751 -15.861 1.185 1.00 95.00 92 GLN A N 1
ATOM 734 C CA . GLN A 1 92 ? -0.433 -15.253 1.374 1.00 95.00 92 GLN A CA 1
ATOM 735 C C . GLN A 1 92 ? 0.431 -15.393 0.111 1.00 95.00 92 GLN A C 1
ATOM 737 O O . GLN A 1 92 ? 0.277 -16.374 -0.620 1.00 95.00 92 GLN A O 1
ATOM 742 N N . PRO A 1 93 ? 1.340 -14.437 -0.167 1.00 93.94 93 PRO A N 1
ATOM 743 C CA . PRO A 1 93 ? 2.314 -14.574 -1.239 1.00 93.94 93 PRO A CA 1
ATOM 744 C C . PRO A 1 93 ? 3.217 -15.769 -0.957 1.00 93.94 93 PRO A C 1
ATOM 746 O O . PRO A 1 93 ? 3.684 -15.948 0.167 1.00 93.94 93 PRO A O 1
ATOM 749 N N . VAL A 1 94 ? 3.495 -16.549 -1.992 1.00 93.38 94 VAL A N 1
ATOM 750 C CA . VAL A 1 94 ? 4.431 -17.669 -1.936 1.00 93.38 94 VAL A CA 1
ATOM 751 C C . VAL A 1 94 ? 5.611 -17.383 -2.845 1.00 93.38 94 VAL A C 1
ATOM 753 O O . VAL A 1 94 ? 5.470 -16.771 -3.905 1.00 93.38 94 VAL A O 1
ATOM 756 N N . TYR A 1 95 ? 6.790 -17.802 -2.405 1.00 90.31 95 TYR A N 1
ATOM 757 C CA . TYR A 1 95 ? 7.984 -17.717 -3.227 1.00 90.31 95 TYR A CA 1
ATOM 758 C C . TYR A 1 95 ? 7.845 -18.642 -4.441 1.00 90.31 95 TYR A C 1
ATOM 760 O O . TYR A 1 95 ? 7.426 -19.789 -4.306 1.00 90.31 95 TYR A O 1
ATOM 768 N N . THR A 1 96 ? 8.194 -18.142 -5.626 1.00 90.38 96 THR A N 1
ATOM 769 C CA . THR A 1 96 ? 7.999 -18.863 -6.893 1.00 90.38 96 THR A CA 1
ATOM 770 C C . THR A 1 96 ? 9.078 -19.907 -7.177 1.00 90.38 96 THR A C 1
ATOM 772 O O . THR A 1 96 ? 8.946 -20.658 -8.136 1.00 90.38 96 THR A O 1
ATOM 775 N N . GLY A 1 97 ? 10.155 -19.954 -6.387 1.00 91.56 97 GLY A N 1
ATOM 776 C CA . GLY A 1 97 ? 11.310 -20.817 -6.657 1.00 91.56 97 GLY A CA 1
ATOM 777 C C . GLY A 1 97 ? 12.278 -20.262 -7.709 1.00 91.56 97 GLY A C 1
ATOM 778 O O . GLY A 1 97 ? 13.286 -20.902 -7.988 1.00 91.56 97 GLY A O 1
ATOM 779 N N . LEU A 1 98 ? 11.994 -19.085 -8.282 1.00 85.94 98 LEU A N 1
ATOM 780 C CA . LEU A 1 98 ? 12.884 -18.403 -9.221 1.00 85.94 98 LEU A CA 1
ATOM 781 C C . LEU A 1 98 ? 13.890 -17.543 -8.444 1.00 85.94 98 LEU A C 1
ATOM 783 O O . LEU A 1 98 ? 13.494 -16.639 -7.699 1.00 85.94 98 LEU A O 1
ATOM 787 N N . THR A 1 99 ? 15.177 -17.848 -8.596 1.00 67.31 99 THR A N 1
ATOM 788 C CA . THR A 1 99 ? 16.311 -17.044 -8.105 1.00 67.31 99 THR A CA 1
ATOM 789 C C . THR A 1 99 ? 16.943 -16.256 -9.231 1.00 67.31 99 THR A C 1
ATOM 791 O O . THR A 1 99 ? 17.175 -16.889 -10.286 1.00 67.31 99 THR A O 1
#

Foldseek 3Di:
DDPVPDDPDDDDDPPPPPDDDDDDPVVVVVVVCVVDDPVVDDPQFAWDAWDQDPVCWIWTHGPPDPDIDIGNDDDFPPPQQTRVVVVPDPDHDDDPPDD

Organism: NCBI:txid2070753

Radius of gyration: 18.53 Å; chains: 1; bounding box: 44×38×51 Å